Protein AF-A0A9W7BYV5-F1 (afdb_monomer_lite)

Structure (mmCIF, N/CA/C/O backbone):
data_AF-A0A9W7BYV5-F1
#
_entry.id   AF-A0A9W7BYV5-F1
#
loop_
_atom_site.group_PDB
_atom_site.id
_atom_site.type_symbol
_atom_site.label_atom_id
_atom_site.label_alt_id
_atom_site.label_comp_id
_atom_site.label_asym_id
_atom_site.label_entity_id
_atom_site.label_seq_id
_atom_site.pdbx_PDB_ins_code
_atom_site.Cartn_x
_atom_site.Cartn_y
_atom_site.Cartn_z
_atom_site.occupancy
_atom_site.B_iso_or_equiv
_atom_site.auth_seq_id
_atom_site.auth_comp_id
_atom_site.auth_asym_id
_atom_site.auth_atom_id
_atom_site.pdbx_PDB_model_num
ATOM 1 N N . MET A 1 1 ? 13.676 -13.689 -38.730 1.00 32.12 1 MET A N 1
ATOM 2 C CA . MET A 1 1 ? 13.419 -12.334 -38.195 1.00 32.12 1 MET A CA 1
ATOM 3 C C . MET A 1 1 ? 11.936 -12.239 -37.878 1.00 32.12 1 MET A C 1
ATOM 5 O O . MET A 1 1 ? 11.133 -12.141 -38.792 1.00 32.12 1 MET A O 1
ATOM 9 N N . SER A 1 2 ? 11.558 -12.411 -36.612 1.00 33.94 2 SER A N 1
ATOM 10 C CA . SER A 1 2 ? 10.158 -12.407 -36.170 1.00 33.94 2 SER A CA 1
ATOM 11 C C . SER A 1 2 ? 9.744 -10.998 -35.746 1.00 33.94 2 SER A C 1
ATOM 13 O O . SER A 1 2 ? 10.238 -10.479 -34.747 1.00 33.94 2 SER A O 1
ATOM 15 N N . TRP A 1 3 ? 8.854 -10.393 -36.529 1.00 32.53 3 TRP A N 1
ATOM 16 C CA . TRP A 1 3 ? 8.226 -9.098 -36.281 1.00 32.53 3 TRP A CA 1
ATOM 17 C C . TRP A 1 3 ? 7.004 -9.286 -35.371 1.00 32.53 3 TRP A C 1
ATOM 19 O O . TRP A 1 3 ? 6.124 -10.085 -35.692 1.00 32.53 3 TRP A O 1
ATOM 29 N N . THR A 1 4 ? 6.939 -8.572 -34.242 1.00 41.50 4 THR A N 1
ATOM 30 C CA . THR A 1 4 ? 5.729 -8.477 -33.408 1.00 41.50 4 THR A CA 1
ATOM 31 C C . THR A 1 4 ? 5.263 -7.015 -33.301 1.00 41.50 4 THR A C 1
ATOM 33 O O . THR A 1 4 ? 6.023 -6.150 -32.857 1.00 41.50 4 THR A O 1
ATOM 36 N N . PRO A 1 5 ? 4.011 -6.705 -33.692 1.00 43.78 5 PRO A N 1
ATOM 37 C CA . PRO A 1 5 ? 3.462 -5.352 -33.661 1.00 43.78 5 PRO A CA 1
ATOM 38 C C . PRO A 1 5 ? 2.940 -4.994 -32.262 1.00 43.78 5 PRO A C 1
ATOM 40 O O . PRO A 1 5 ? 1.778 -5.218 -31.946 1.00 43.78 5 PRO A O 1
ATOM 43 N N . ASN A 1 6 ? 3.851 -4.519 -31.409 1.00 47.19 6 ASN A N 1
ATOM 44 C CA . ASN A 1 6 ? 3.685 -3.644 -30.221 1.00 47.19 6 ASN A CA 1
ATOM 45 C C . ASN A 1 6 ? 4.936 -3.791 -29.329 1.00 47.19 6 ASN A C 1
ATOM 47 O O . ASN A 1 6 ? 4.875 -4.056 -28.126 1.00 47.19 6 ASN A O 1
ATOM 51 N N . GLY A 1 7 ? 6.101 -3.719 -29.977 1.00 48.12 7 GLY A N 1
ATOM 52 C CA . GLY A 1 7 ? 7.391 -4.139 -29.446 1.00 48.12 7 GLY A CA 1
ATOM 53 C C . GLY A 1 7 ? 8.050 -3.109 -28.540 1.00 48.12 7 GLY A C 1
ATOM 54 O O . GLY A 1 7 ? 8.977 -2.428 -28.957 1.00 48.12 7 GLY A O 1
ATOM 55 N N . TYR A 1 8 ? 7.645 -3.061 -27.275 1.00 60.50 8 TYR A N 1
ATOM 56 C CA . TYR A 1 8 ? 8.480 -2.478 -26.223 1.00 60.50 8 TYR A CA 1
ATOM 57 C C . TYR A 1 8 ? 9.296 -3.592 -25.554 1.00 60.50 8 TYR A C 1
ATOM 59 O O . TYR A 1 8 ? 9.081 -3.949 -24.391 1.00 60.50 8 TYR A O 1
ATOM 67 N N . VAL A 1 9 ? 10.199 -4.186 -26.343 1.00 72.06 9 VAL A N 1
ATOM 68 C CA . VAL A 1 9 ? 11.182 -5.184 -25.896 1.00 72.06 9 VAL A CA 1
ATOM 69 C C . VAL A 1 9 ? 12.008 -4.570 -24.766 1.00 72.06 9 VAL A C 1
ATOM 71 O O . VAL A 1 9 ? 12.349 -3.393 -24.824 1.00 72.06 9 VAL A O 1
ATOM 74 N N . TRP A 1 10 ? 12.243 -5.327 -23.699 1.00 74.25 10 TRP A N 1
ATOM 75 C CA . TRP A 1 10 ? 13.118 -4.900 -22.609 1.00 74.25 10 TRP A CA 1
ATOM 76 C C . TRP A 1 10 ? 14.568 -5.000 -23.057 1.00 74.25 10 TRP A C 1
ATOM 78 O O . TRP A 1 10 ? 14.975 -6.058 -23.537 1.00 74.25 10 TRP A O 1
ATOM 88 N N . THR A 1 11 ? 15.323 -3.913 -22.928 1.00 83.69 11 THR A N 1
ATOM 89 C CA . THR A 1 11 ? 16.767 -3.945 -23.185 1.00 83.69 11 THR A CA 1
ATOM 90 C C . THR A 1 11 ? 17.508 -4.511 -21.977 1.00 83.69 11 THR A C 1
ATOM 92 O O . THR A 1 11 ? 17.020 -4.435 -20.849 1.00 83.69 11 THR A O 1
ATOM 95 N N . GLU A 1 12 ? 18.705 -5.058 -22.192 1.00 83.19 12 GLU A N 1
ATOM 96 C CA . GLU A 1 12 ? 19.542 -5.576 -21.099 1.00 83.19 12 GLU A CA 1
ATOM 97 C C . GLU A 1 12 ? 19.862 -4.487 -20.060 1.00 83.19 12 GLU A C 1
ATOM 99 O O . GLU A 1 12 ? 19.866 -4.756 -18.862 1.00 83.19 12 GLU A O 1
ATOM 104 N N . GLU A 1 13 ? 20.026 -3.237 -20.502 1.00 83.00 13 GLU A N 1
ATOM 105 C CA . GLU A 1 13 ? 20.236 -2.077 -19.627 1.00 83.00 13 GLU A CA 1
ATOM 106 C C . GLU A 1 13 ? 19.022 -1.789 -18.727 1.00 83.00 13 GLU A C 1
ATOM 108 O O . GLU A 1 13 ? 19.179 -1.486 -17.543 1.00 83.00 13 GLU A O 1
ATOM 113 N N . GLU A 1 14 ? 17.799 -1.907 -19.258 1.00 82.12 14 GLU A N 1
ATOM 114 C CA . GLU A 1 14 ? 16.572 -1.752 -18.467 1.00 82.12 14 GLU A CA 1
ATOM 115 C C . GLU A 1 14 ? 16.405 -2.896 -17.456 1.00 82.12 14 GLU A C 1
ATOM 117 O O . GLU A 1 14 ? 15.916 -2.682 -16.343 1.00 82.12 14 GLU A O 1
ATOM 122 N N . GLU A 1 15 ? 16.806 -4.113 -17.825 1.00 85.56 15 GLU A N 1
ATOM 123 C CA . GLU A 1 15 ? 16.738 -5.275 -16.940 1.00 85.56 15 GLU A CA 1
ATOM 124 C C . GLU A 1 15 ? 17.757 -5.205 -15.804 1.00 85.56 15 GLU A C 1
ATOM 126 O O . GLU A 1 15 ? 17.389 -5.455 -14.652 1.00 85.56 15 GLU A O 1
ATOM 131 N N . ASP A 1 16 ? 18.999 -4.812 -16.094 1.00 86.69 16 ASP A N 1
ATOM 132 C CA . ASP A 1 16 ? 20.026 -4.603 -15.070 1.00 86.69 16 ASP A CA 1
ATOM 133 C C . ASP A 1 16 ? 19.602 -3.500 -14.091 1.00 86.69 16 ASP A C 1
ATOM 135 O O . ASP A 1 16 ? 19.590 -3.707 -12.873 1.00 86.69 16 ASP A O 1
ATOM 139 N N . ALA A 1 17 ? 19.120 -2.367 -14.615 1.00 87.50 17 ALA A N 1
ATOM 140 C CA . ALA A 1 17 ? 18.608 -1.262 -13.809 1.00 87.50 17 ALA A CA 1
ATOM 141 C C . ALA A 1 17 ? 17.436 -1.692 -12.907 1.00 87.50 17 ALA A C 1
ATOM 143 O O . ALA A 1 17 ? 17.365 -1.302 -11.731 1.00 87.50 17 ALA A O 1
ATOM 144 N N . LEU A 1 18 ? 16.526 -2.525 -13.427 1.00 86.38 18 LEU A N 1
ATOM 145 C CA . LEU A 1 18 ? 15.416 -3.082 -12.658 1.00 86.38 18 LEU A CA 1
ATOM 146 C C . LEU A 1 18 ? 15.921 -4.008 -11.547 1.00 86.38 18 LEU A C 1
ATOM 148 O O . LEU A 1 18 ? 15.523 -3.835 -10.397 1.00 86.38 18 LEU A O 1
ATOM 152 N N . LEU A 1 19 ? 16.795 -4.968 -11.853 1.00 86.38 19 LEU A N 1
ATOM 153 C CA . LEU A 1 19 ? 17.306 -5.930 -10.870 1.00 86.38 19 LEU A CA 1
ATOM 154 C C . LEU A 1 19 ? 18.122 -5.242 -9.770 1.00 86.38 19 LEU A C 1
ATOM 156 O O . LEU A 1 19 ? 17.925 -5.526 -8.584 1.00 86.38 19 LEU A O 1
ATOM 160 N N . LYS A 1 20 ? 18.977 -4.285 -10.141 1.00 87.31 20 LYS A N 1
ATOM 161 C CA . LYS A 1 20 ? 19.769 -3.479 -9.207 1.00 87.31 20 LYS A CA 1
ATOM 162 C C . LYS A 1 20 ? 18.883 -2.611 -8.318 1.00 87.31 20 LYS A C 1
ATOM 164 O O . LYS A 1 20 ? 19.065 -2.578 -7.099 1.00 87.31 20 LYS A O 1
ATOM 169 N N . GLY A 1 21 ? 17.885 -1.953 -8.907 1.00 85.31 21 GLY A N 1
ATOM 170 C CA . GLY A 1 21 ? 16.915 -1.151 -8.167 1.00 85.31 21 GLY A CA 1
ATOM 171 C C . GLY A 1 21 ? 16.090 -1.994 -7.195 1.00 85.31 21 GLY A C 1
ATOM 172 O O . GLY A 1 21 ? 15.907 -1.602 -6.045 1.00 85.31 21 GLY A O 1
ATOM 173 N N . VAL A 1 22 ? 15.653 -3.177 -7.623 1.00 84.88 22 VAL A N 1
ATOM 174 C CA . VAL A 1 22 ? 14.925 -4.130 -6.780 1.00 84.88 22 VAL A CA 1
ATOM 175 C C . VAL A 1 22 ? 15.786 -4.626 -5.612 1.00 84.88 22 VAL A C 1
ATOM 177 O O . VAL A 1 22 ? 15.284 -4.753 -4.497 1.00 84.88 22 VAL A O 1
ATOM 180 N N . GLY A 1 23 ? 17.086 -4.845 -5.822 1.00 83.12 23 GLY A N 1
ATOM 181 C CA . GLY A 1 23 ? 18.021 -5.165 -4.738 1.00 83.12 23 GLY A CA 1
ATOM 182 C C . GLY A 1 23 ? 18.199 -4.026 -3.725 1.00 83.12 23 GLY A C 1
ATOM 183 O O . GLY A 1 23 ? 18.342 -4.284 -2.533 1.00 83.12 23 GLY A O 1
ATOM 184 N N . LYS A 1 24 ? 18.155 -2.768 -4.180 1.00 82.81 24 LYS A N 1
ATOM 185 C CA . LYS A 1 24 ? 18.377 -1.572 -3.348 1.00 82.81 24 LYS A CA 1
ATOM 186 C C . LYS A 1 24 ? 17.119 -1.091 -2.614 1.00 82.81 24 LYS A C 1
ATOM 188 O O . LYS A 1 24 ? 17.205 -0.653 -1.470 1.00 82.81 24 LYS A O 1
ATOM 193 N N . TYR A 1 25 ? 15.960 -1.149 -3.267 1.00 81.50 25 TYR A N 1
ATOM 194 C CA . TYR A 1 25 ? 14.705 -0.553 -2.788 1.00 81.50 25 TYR A CA 1
ATOM 195 C C . TYR A 1 25 ? 13.562 -1.562 -2.602 1.00 81.50 25 TYR A C 1
ATOM 197 O O . TYR A 1 25 ? 12.475 -1.185 -2.161 1.00 81.50 25 TYR A O 1
ATOM 205 N N . GLY A 1 26 ? 13.773 -2.843 -2.910 1.00 81.38 26 GLY A N 1
ATOM 206 C CA . GLY A 1 26 ? 12.7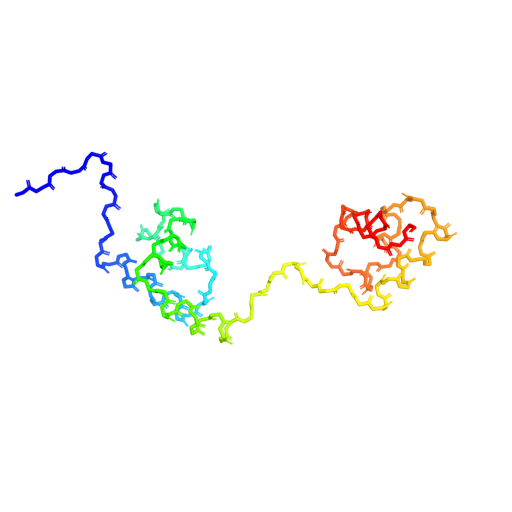41 -3.872 -2.802 1.00 81.38 26 GLY A CA 1
ATOM 207 C C . GLY A 1 26 ? 11.682 -3.765 -3.900 1.00 81.38 26 GLY A C 1
ATOM 208 O O . GLY A 1 26 ? 11.992 -3.575 -5.070 1.00 81.38 26 GLY A O 1
ATOM 209 N N . LEU A 1 27 ? 10.405 -3.897 -3.532 1.00 81.81 27 LEU A N 1
ATOM 210 C CA . LEU A 1 27 ? 9.268 -3.809 -4.465 1.00 81.81 27 LEU A CA 1
ATOM 211 C C . LEU A 1 27 ? 8.738 -2.372 -4.657 1.00 81.81 27 LEU A C 1
ATOM 213 O O . LEU A 1 27 ? 7.583 -2.186 -5.046 1.00 81.81 27 LEU A O 1
ATOM 217 N N . ASP A 1 28 ? 9.560 -1.361 -4.371 1.00 82.31 28 ASP A N 1
ATOM 218 C CA . ASP A 1 28 ? 9.223 0.054 -4.554 1.00 82.31 28 ASP A CA 1
ATOM 219 C C . ASP A 1 28 ? 9.558 0.523 -5.980 1.00 82.31 28 ASP A C 1
ATOM 221 O O . ASP A 1 28 ? 10.583 1.152 -6.248 1.00 82.31 28 ASP A O 1
ATOM 225 N N . PHE A 1 29 ? 8.685 0.169 -6.925 1.00 83.31 29 PHE A N 1
ATOM 226 C CA . PHE A 1 29 ? 8.880 0.448 -8.351 1.00 83.31 29 PHE A CA 1
ATOM 227 C C . PHE A 1 29 ? 8.873 1.945 -8.699 1.00 83.31 29 PHE A C 1
ATOM 229 O O . PHE A 1 29 ? 9.483 2.325 -9.695 1.00 83.31 29 PHE A O 1
ATOM 236 N N . GLU A 1 30 ? 8.228 2.791 -7.890 1.00 83.25 30 GLU A N 1
ATOM 237 C CA . GLU A 1 30 ? 8.263 4.251 -8.063 1.00 83.25 30 GLU A CA 1
ATOM 238 C C . GLU A 1 30 ? 9.664 4.782 -7.772 1.00 83.25 30 GLU A C 1
ATOM 240 O O . GLU A 1 30 ? 10.251 5.519 -8.567 1.00 83.25 30 GLU A O 1
ATOM 245 N N . ARG A 1 31 ? 10.248 4.334 -6.658 1.00 82.25 31 ARG A N 1
ATOM 246 C CA . ARG A 1 31 ? 11.599 4.727 -6.271 1.00 82.25 31 ARG A CA 1
ATOM 247 C C . ARG A 1 31 ? 12.658 4.165 -7.212 1.00 82.25 31 ARG A C 1
ATOM 249 O O . ARG A 1 31 ? 13.589 4.879 -7.569 1.00 82.25 31 ARG A O 1
ATOM 256 N N . ILE A 1 32 ? 12.488 2.921 -7.662 1.00 84.31 32 ILE A N 1
ATOM 257 C CA . ILE A 1 32 ? 13.359 2.289 -8.666 1.00 84.31 32 ILE A CA 1
ATOM 258 C C . ILE A 1 32 ? 13.336 3.074 -9.974 1.00 84.31 32 ILE A C 1
ATOM 260 O O . ILE A 1 32 ? 14.385 3.309 -10.569 1.00 84.31 32 ILE A O 1
ATOM 264 N N . ARG A 1 33 ? 12.154 3.497 -10.423 1.00 83.44 33 ARG A N 1
ATOM 265 C CA . ARG A 1 33 ? 12.014 4.323 -11.622 1.00 83.44 33 ARG A CA 1
ATOM 266 C C . ARG A 1 33 ? 12.692 5.682 -11.451 1.00 83.44 33 ARG A C 1
ATOM 268 O O . ARG A 1 33 ? 13.398 6.113 -12.356 1.00 83.44 33 ARG A O 1
ATOM 275 N N . GLY A 1 34 ? 12.496 6.332 -10.304 1.00 81.38 34 GLY A N 1
ATOM 276 C CA . GLY A 1 34 ? 13.088 7.637 -10.005 1.00 81.38 34 GLY A CA 1
ATOM 277 C C . GLY A 1 34 ? 14.619 7.618 -9.928 1.00 81.38 34 GLY A C 1
ATOM 278 O O . GLY A 1 34 ? 15.260 8.524 -10.451 1.00 81.38 34 GLY A O 1
ATOM 279 N N . ASP A 1 35 ? 15.209 6.579 -9.327 1.00 81.12 35 ASP A N 1
ATOM 280 C CA . ASP A 1 35 ? 16.669 6.451 -9.156 1.00 81.12 35 ASP A CA 1
ATOM 281 C C . ASP A 1 35 ? 17.393 6.098 -10.466 1.00 81.12 35 ASP A C 1
ATOM 283 O O . ASP A 1 35 ? 18.540 6.483 -10.663 1.00 81.12 35 ASP A O 1
ATOM 287 N N . ASN A 1 36 ? 16.719 5.393 -11.383 1.00 75.50 36 ASN A N 1
ATOM 288 C CA . ASN A 1 36 ? 17.300 4.931 -12.650 1.00 75.50 36 ASN A CA 1
ATOM 289 C C . ASN A 1 36 ? 17.157 5.937 -13.814 1.00 75.50 36 ASN A C 1
ATOM 291 O O . ASN A 1 36 ? 17.431 5.602 -14.970 1.00 75.50 36 ASN A O 1
ATOM 295 N N . GLY A 1 37 ? 16.744 7.179 -13.534 1.00 72.69 37 GLY A N 1
ATOM 296 C CA . GLY A 1 37 ? 16.744 8.281 -14.502 1.00 72.69 37 GLY A CA 1
ATOM 297 C C . GLY A 1 37 ? 16.020 7.957 -15.818 1.00 72.69 37 GLY A C 1
ATOM 298 O O . GLY A 1 37 ? 14.944 7.364 -15.819 1.00 72.69 37 GLY A O 1
ATOM 299 N N . LYS A 1 38 ? 16.617 8.341 -16.962 1.00 69.56 38 LYS A N 1
ATOM 300 C CA . LYS A 1 38 ? 16.037 8.151 -18.312 1.00 69.56 38 LYS A CA 1
ATOM 301 C C . LYS A 1 38 ? 15.864 6.681 -18.722 1.00 69.56 38 LYS A C 1
ATOM 303 O O . LYS A 1 38 ? 15.041 6.424 -19.595 1.00 69.56 38 LYS A O 1
ATOM 308 N N . VAL A 1 39 ? 16.599 5.747 -18.106 1.00 75.25 39 VAL A N 1
ATOM 309 C CA . VAL A 1 39 ? 16.606 4.320 -18.484 1.00 75.25 39 VAL A CA 1
ATOM 310 C C . VAL A 1 39 ? 15.242 3.688 -18.218 1.00 75.25 39 VAL A C 1
ATOM 312 O O . VAL A 1 39 ? 14.670 3.055 -19.094 1.00 75.25 39 VAL A O 1
ATOM 315 N N . LEU A 1 40 ? 14.671 3.933 -17.034 1.00 74.62 40 LEU A N 1
ATOM 316 C CA . LEU A 1 40 ? 13.344 3.428 -16.663 1.00 74.62 40 LEU A CA 1
ATOM 317 C C . LEU A 1 40 ? 12.251 4.508 -16.698 1.00 74.62 40 LEU A C 1
ATOM 319 O O . LEU A 1 40 ? 11.081 4.192 -16.480 1.00 74.62 40 LEU A O 1
ATOM 323 N N . ALA A 1 41 ? 12.582 5.772 -16.999 1.00 72.50 41 ALA A N 1
ATOM 324 C CA . ALA A 1 41 ? 11.627 6.888 -17.012 1.00 72.50 41 ALA A CA 1
ATOM 325 C C . ALA A 1 41 ? 10.403 6.637 -17.907 1.00 72.50 41 ALA A C 1
ATOM 327 O O . ALA A 1 41 ? 9.288 7.006 -17.528 1.00 72.50 41 ALA A O 1
ATOM 328 N N . TYR A 1 42 ? 10.599 5.990 -19.058 1.00 74.75 42 TYR A N 1
ATOM 329 C CA . TYR A 1 42 ? 9.536 5.698 -20.026 1.00 74.75 42 TYR A CA 1
ATOM 330 C C . TYR A 1 42 ? 8.692 4.472 -19.654 1.00 74.75 42 TYR A C 1
ATOM 332 O O . TYR A 1 42 ? 7.613 4.268 -20.210 1.00 74.75 42 TYR A O 1
ATOM 340 N N . ARG A 1 43 ? 9.144 3.655 -18.695 1.00 76.81 43 ARG A N 1
ATOM 341 C CA . ARG A 1 43 ? 8.412 2.476 -18.234 1.00 76.81 43 ARG A CA 1
ATOM 342 C C . ARG A 1 43 ? 7.475 2.862 -17.097 1.00 76.81 43 ARG A C 1
ATOM 344 O O . ARG A 1 43 ? 7.878 3.413 -16.075 1.00 76.81 43 ARG A O 1
ATOM 351 N N . ASN A 1 44 ? 6.197 2.530 -17.257 1.00 81.19 44 ASN A N 1
ATOM 352 C CA . ASN A 1 44 ? 5.232 2.625 -16.167 1.00 81.19 44 ASN A CA 1
ATOM 353 C C . ASN A 1 44 ? 5.668 1.672 -15.027 1.00 81.19 44 ASN A C 1
ATOM 355 O O . ASN A 1 44 ? 6.026 0.528 -15.318 1.00 81.19 44 ASN A O 1
ATOM 359 N N . PRO A 1 45 ? 5.601 2.071 -13.746 1.00 81.62 45 PRO A N 1
ATOM 360 C CA . PRO A 1 45 ? 5.840 1.185 -12.599 1.00 81.62 45 PRO A CA 1
ATOM 361 C C . PRO A 1 45 ? 5.073 -0.147 -12.672 1.00 81.62 45 PRO A C 1
ATOM 363 O O . PRO A 1 45 ? 5.584 -1.199 -12.286 1.00 81.62 45 PRO A O 1
ATOM 366 N N . SER A 1 46 ? 3.873 -0.135 -13.260 1.00 80.88 46 SER A N 1
ATOM 367 C CA . SER A 1 46 ? 3.091 -1.346 -13.538 1.00 80.88 46 SER A CA 1
ATOM 368 C C . SER A 1 46 ? 3.773 -2.280 -14.542 1.00 80.88 46 SER A C 1
ATOM 370 O O . SER A 1 46 ? 3.714 -3.497 -14.375 1.00 80.88 46 SER A O 1
ATOM 372 N N . ALA A 1 47 ? 4.452 -1.730 -15.552 1.00 84.31 47 ALA A N 1
ATOM 373 C CA . ALA A 1 47 ? 5.238 -2.497 -16.514 1.00 84.31 47 ALA A CA 1
ATOM 374 C C . ALA A 1 47 ? 6.487 -3.100 -15.856 1.00 84.31 47 ALA A C 1
ATOM 376 O O . ALA A 1 47 ? 6.762 -4.278 -16.074 1.00 84.31 47 ALA A O 1
ATOM 377 N N . LEU A 1 48 ? 7.183 -2.346 -14.988 1.00 85.31 48 LEU A N 1
ATOM 378 C CA . LEU A 1 48 ? 8.317 -2.860 -14.202 1.00 85.31 48 LEU A CA 1
ATOM 379 C C . LEU A 1 48 ? 7.898 -4.073 -13.360 1.00 85.31 48 LEU A C 1
ATOM 381 O O . LEU A 1 48 ? 8.528 -5.132 -13.391 1.00 85.31 48 LEU A O 1
ATOM 385 N N . LYS A 1 49 ? 6.770 -3.933 -12.655 1.00 85.06 49 LYS A N 1
ATOM 386 C CA . LYS A 1 49 ? 6.174 -5.000 -11.852 1.00 85.06 49 LYS A CA 1
ATOM 387 C C . LYS A 1 49 ? 5.793 -6.205 -12.710 1.00 85.06 49 LYS A C 1
ATOM 389 O O . LYS A 1 49 ? 6.140 -7.330 -12.363 1.00 85.06 49 LYS A O 1
ATOM 394 N N . GLN A 1 50 ? 5.080 -5.987 -13.816 1.00 85.00 50 GLN A N 1
ATOM 395 C CA . GLN A 1 50 ? 4.637 -7.066 -14.697 1.00 85.00 50 GLN A CA 1
ATOM 396 C C . GLN A 1 50 ? 5.825 -7.842 -15.274 1.00 85.00 50 GLN A C 1
ATOM 398 O O . GLN A 1 50 ? 5.784 -9.072 -15.308 1.00 85.00 50 GLN A O 1
ATOM 403 N N . HIS A 1 51 ? 6.884 -7.142 -15.679 1.00 86.31 51 HIS A N 1
ATOM 404 C CA . HIS A 1 51 ? 8.092 -7.755 -16.221 1.00 86.31 51 HIS A CA 1
ATOM 405 C C . HIS A 1 51 ? 8.822 -8.606 -15.184 1.00 86.31 51 HIS A C 1
ATOM 407 O O . HIS A 1 51 ? 9.051 -9.792 -15.422 1.00 86.31 51 HIS A O 1
ATOM 413 N N . LEU A 1 52 ? 9.069 -8.054 -13.988 1.00 85.75 52 LEU A N 1
ATOM 414 C CA . LEU A 1 52 ? 9.674 -8.799 -12.879 1.00 85.75 52 LEU A CA 1
ATOM 415 C C . LEU A 1 52 ? 8.857 -10.055 -12.538 1.00 85.75 52 LEU A C 1
ATOM 417 O O . LEU A 1 52 ? 9.418 -11.122 -12.310 1.00 85.75 52 LEU A O 1
ATOM 421 N N . TYR A 1 53 ? 7.526 -9.941 -12.526 1.00 84.25 53 TYR A N 1
ATOM 422 C CA . TYR A 1 53 ? 6.632 -11.033 -12.135 1.00 84.25 53 TYR A CA 1
ATOM 423 C C . TYR A 1 53 ? 6.607 -12.153 -13.175 1.00 84.25 53 TYR A C 1
ATOM 425 O O . TYR A 1 53 ? 6.498 -13.321 -12.806 1.00 84.25 53 TYR A O 1
ATOM 433 N N . ARG A 1 54 ? 6.702 -11.803 -14.463 1.00 84.44 54 ARG A N 1
ATOM 434 C CA . ARG A 1 54 ? 6.719 -12.769 -15.566 1.00 84.44 54 ARG A CA 1
ATOM 435 C C . ARG A 1 54 ? 8.073 -13.454 -15.709 1.00 84.44 54 ARG A C 1
ATOM 437 O 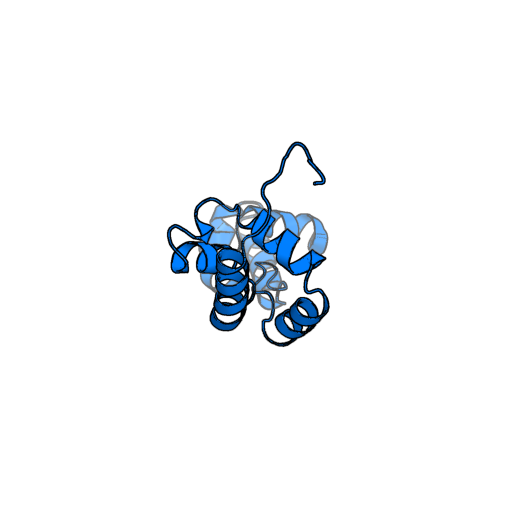O . ARG A 1 54 ? 8.105 -14.664 -15.900 1.00 84.44 54 ARG A O 1
ATOM 444 N N . LYS A 1 55 ? 9.171 -12.698 -15.619 1.00 85.94 55 LYS A N 1
ATOM 445 C CA . LYS A 1 55 ? 10.520 -13.205 -15.910 1.00 85.94 55 LYS A CA 1
ATOM 446 C C . LYS A 1 55 ? 11.230 -13.783 -14.681 1.00 85.94 55 LYS A C 1
ATOM 448 O O . LYS A 1 55 ? 11.965 -14.755 -14.811 1.00 85.94 55 LYS A O 1
ATOM 453 N N . TYR A 1 56 ? 10.972 -13.249 -13.482 1.00 85.94 56 TYR A N 1
ATOM 454 C CA . TYR A 1 56 ? 11.687 -13.618 -12.251 1.00 85.94 56 TYR A CA 1
ATOM 455 C C . TYR A 1 56 ? 10.747 -13.971 -11.080 1.00 85.94 56 TYR A C 1
ATOM 457 O O . TYR A 1 56 ? 10.798 -13.344 -10.014 1.00 85.94 56 TYR A O 1
ATOM 465 N N . PRO A 1 57 ? 9.905 -15.015 -11.212 1.00 82.31 57 PRO A N 1
ATOM 466 C CA . PRO A 1 57 ? 8.972 -15.408 -10.153 1.00 82.31 57 PRO A CA 1
ATOM 467 C C . PRO A 1 57 ? 9.678 -15.886 -8.872 1.00 82.31 57 PRO A C 1
ATOM 469 O O . PRO A 1 57 ? 9.171 -15.658 -7.774 1.00 82.31 57 PRO A O 1
ATOM 472 N N . ALA A 1 58 ? 10.855 -16.514 -8.982 1.00 83.12 58 ALA A N 1
ATOM 473 C CA . ALA A 1 58 ? 11.650 -16.941 -7.826 1.00 83.12 58 ALA A CA 1
ATOM 474 C C . ALA A 1 58 ? 12.192 -15.739 -7.036 1.00 83.12 58 ALA A C 1
ATOM 476 O O . ALA A 1 58 ? 12.001 -15.658 -5.823 1.00 83.12 58 ALA A O 1
ATOM 477 N N . LYS A 1 59 ? 12.751 -14.745 -7.740 1.00 80.31 59 LYS A N 1
ATOM 478 C CA . LYS A 1 59 ? 13.242 -13.504 -7.131 1.00 80.31 59 LYS A CA 1
ATOM 479 C C . LYS A 1 59 ? 12.127 -12.755 -6.407 1.00 80.31 59 LYS A C 1
ATOM 481 O O . LYS A 1 59 ? 12.331 -12.251 -5.310 1.00 80.31 59 LYS A O 1
ATOM 486 N N . LEU A 1 60 ? 10.920 -12.737 -6.974 1.00 78.38 60 LEU A N 1
ATOM 487 C CA . LEU A 1 60 ? 9.753 -12.154 -6.315 1.00 78.38 60 LEU A CA 1
ATOM 488 C C . LEU A 1 60 ? 9.424 -12.841 -4.981 1.00 78.38 60 LEU A C 1
ATOM 490 O O . LEU A 1 60 ? 9.067 -12.152 -4.026 1.00 78.38 60 LEU A O 1
ATOM 494 N N . LYS A 1 61 ? 9.524 -14.175 -4.903 1.00 78.94 61 LYS A N 1
ATOM 495 C CA . LYS A 1 61 ? 9.305 -14.911 -3.648 1.00 78.94 61 LYS A CA 1
ATOM 496 C C . LYS A 1 61 ? 10.348 -14.529 -2.596 1.00 78.94 61 LYS A C 1
ATOM 498 O O . LYS A 1 61 ? 9.960 -14.223 -1.473 1.00 78.94 61 LYS A O 1
ATOM 503 N N . GLU A 1 62 ? 11.626 -14.466 -2.975 1.00 82.00 62 GLU A N 1
ATOM 504 C CA . GLU A 1 62 ? 12.709 -14.002 -2.091 1.00 82.00 62 GLU A CA 1
ATOM 505 C C . GLU A 1 62 ? 12.446 -12.580 -1.584 1.00 82.00 62 GLU A C 1
ATOM 507 O O . GLU A 1 62 ? 12.456 -12.319 -0.385 1.00 82.00 62 GLU A O 1
ATOM 512 N N . LEU A 1 63 ? 12.133 -11.654 -2.490 1.00 75.88 63 LEU A N 1
ATOM 513 C CA . LEU A 1 63 ? 11.910 -10.252 -2.142 1.00 75.88 63 LEU A CA 1
ATOM 514 C C . LEU A 1 63 ? 10.686 -10.066 -1.256 1.00 75.88 63 LEU A C 1
ATOM 516 O O . LEU A 1 63 ? 10.720 -9.233 -0.361 1.00 75.88 63 LEU A O 1
ATOM 520 N N . ARG A 1 64 ? 9.614 -10.834 -1.464 1.00 71.62 64 ARG A N 1
ATOM 521 C CA . ARG A 1 64 ? 8.439 -10.807 -0.579 1.00 71.62 64 ARG A CA 1
ATOM 522 C C . ARG A 1 64 ? 8.732 -11.367 0.811 1.00 71.62 64 ARG A C 1
ATOM 524 O O . ARG A 1 64 ? 8.070 -10.952 1.754 1.00 71.62 64 ARG A O 1
ATOM 531 N N . ALA A 1 65 ? 9.690 -12.285 0.937 1.00 72.81 65 ALA A N 1
ATOM 532 C CA . ALA A 1 65 ? 10.129 -12.793 2.233 1.00 72.81 65 ALA A CA 1
ATOM 533 C C . ALA A 1 65 ? 10.994 -11.766 2.984 1.00 72.81 65 ALA A C 1
ATOM 535 O O . ALA A 1 65 ? 10.863 -11.627 4.195 1.00 72.81 65 ALA A O 1
ATOM 536 N N . VAL A 1 66 ? 11.844 -11.022 2.265 1.00 69.50 66 VAL A N 1
ATOM 537 C CA . VAL A 1 66 ? 12.784 -10.046 2.852 1.00 69.50 66 VAL A CA 1
ATOM 538 C C . VAL A 1 66 ? 12.149 -8.667 3.059 1.00 69.50 66 VAL A C 1
ATOM 540 O O . VAL A 1 66 ? 12.432 -7.989 4.044 1.00 69.50 66 VAL A O 1
ATOM 543 N N . THR A 1 67 ? 11.282 -8.234 2.143 1.00 60.59 67 THR A N 1
ATOM 544 C CA . THR A 1 67 ? 10.589 -6.944 2.213 1.00 60.59 67 THR A CA 1
ATOM 545 C C . THR A 1 67 ? 9.123 -7.165 2.572 1.00 60.59 67 THR A C 1
ATOM 547 O O . THR A 1 67 ? 8.313 -7.474 1.690 1.00 60.59 67 THR A O 1
ATOM 550 N N . PRO A 1 68 ? 8.732 -7.011 3.853 1.00 55.41 68 PRO A N 1
ATOM 551 C CA . PRO A 1 68 ? 7.323 -6.991 4.194 1.00 55.41 68 PRO A CA 1
ATOM 552 C C . PRO A 1 68 ? 6.693 -5.813 3.455 1.00 55.41 68 PRO A C 1
ATOM 554 O O . PRO A 1 68 ? 7.119 -4.663 3.587 1.00 55.41 68 PRO A O 1
ATOM 557 N N . TRP A 1 69 ? 5.702 -6.116 2.618 1.00 50.47 69 TRP A N 1
ATOM 558 C CA . TRP A 1 69 ? 4.932 -5.110 1.906 1.00 50.47 69 TRP A CA 1
ATOM 559 C C . TRP A 1 69 ? 4.400 -4.101 2.930 1.00 50.47 69 TRP A C 1
ATOM 561 O O . TRP A 1 69 ? 3.561 -4.449 3.760 1.00 50.47 69 TRP A O 1
ATOM 571 N N . LYS A 1 70 ? 4.873 -2.847 2.876 1.00 53.19 70 LYS A N 1
ATOM 572 C CA . LYS A 1 70 ? 4.299 -1.719 3.630 1.00 53.19 70 LYS A CA 1
ATOM 573 C C . LYS A 1 70 ? 2.975 -1.306 2.995 1.00 53.19 70 LYS A C 1
ATOM 575 O O . LYS A 1 70 ? 2.778 -0.161 2.597 1.00 53.19 70 LYS A O 1
ATOM 580 N N . GLY A 1 71 ? 2.076 -2.264 2.826 1.00 47.34 71 GLY A N 1
ATOM 581 C CA . GLY A 1 71 ? 0.707 -1.952 2.501 1.00 47.34 71 GLY A CA 1
ATOM 582 C C . GLY A 1 71 ? 0.149 -1.017 3.550 1.00 47.34 71 GLY A C 1
ATOM 583 O O . GLY A 1 71 ? 0.336 -1.235 4.744 1.00 47.34 71 GLY A O 1
ATOM 584 N N . ASN A 1 72 ? -0.644 -0.046 3.112 1.00 50.91 72 ASN A N 1
ATOM 585 C CA . ASN A 1 72 ? -1.499 0.742 4.002 1.00 50.91 72 ASN A CA 1
ATOM 586 C C . ASN A 1 72 ? -2.537 -0.121 4.759 1.00 50.91 72 ASN A C 1
ATOM 588 O O . ASN A 1 72 ? -3.315 0.393 5.560 1.00 50.91 72 ASN A O 1
ATOM 592 N N . HIS A 1 73 ? -2.530 -1.442 4.556 1.00 52.56 73 HIS A N 1
ATOM 593 C CA . HIS A 1 73 ? -3.221 -2.431 5.372 1.00 52.56 73 HIS A CA 1
ATOM 594 C C . HIS A 1 73 ? -2.469 -2.702 6.677 1.00 52.56 73 HIS A C 1
ATOM 596 O O . HIS A 1 73 ? -2.247 -3.853 7.045 1.00 52.56 73 HIS A O 1
ATOM 602 N N . VAL A 1 74 ? -2.107 -1.650 7.416 1.00 65.88 74 VAL A N 1
ATOM 603 C CA . VAL A 1 74 ? -1.889 -1.827 8.854 1.00 65.88 74 VAL A CA 1
ATOM 604 C C . VAL A 1 74 ? -3.174 -2.471 9.377 1.00 65.88 74 VAL A C 1
ATOM 606 O O . VAL A 1 74 ? -4.268 -1.977 9.082 1.00 65.88 74 VAL A O 1
ATOM 609 N N . ALA A 1 75 ? -3.080 -3.610 10.055 1.00 70.94 75 ALA A N 1
ATOM 610 C CA . ALA A 1 75 ? -4.246 -4.228 10.673 1.00 70.94 75 ALA A CA 1
ATOM 611 C C . ALA A 1 75 ? -4.839 -3.252 11.703 1.00 70.94 75 ALA A C 1
ATOM 613 O O . ALA A 1 75 ? -4.111 -2.460 12.298 1.00 70.94 75 ALA A O 1
ATOM 614 N N . TRP A 1 76 ? -6.159 -3.246 11.872 1.00 75.81 76 TRP A N 1
ATOM 615 C CA . TRP A 1 76 ? -6.773 -2.474 12.953 1.00 75.81 76 TRP A CA 1
ATOM 616 C C . TRP A 1 76 ? -6.360 -3.088 14.287 1.00 75.81 76 TRP A C 1
ATOM 618 O O . TRP A 1 76 ? -6.545 -4.289 14.488 1.00 75.81 76 TRP A O 1
ATOM 628 N N . THR A 1 77 ? -5.772 -2.286 15.171 1.00 83.75 77 THR A N 1
ATOM 629 C CA . THR A 1 77 ? -5.459 -2.729 16.533 1.00 83.75 77 THR A CA 1
ATOM 630 C C . THR A 1 77 ? -6.688 -2.577 17.428 1.00 83.75 77 THR A C 1
ATOM 632 O O . THR A 1 77 ? -7.581 -1.773 17.150 1.00 83.75 77 THR A O 1
ATOM 635 N N . ALA A 1 78 ? -6.731 -3.323 18.534 1.00 84.25 78 ALA A N 1
ATOM 636 C CA . ALA A 1 78 ? -7.812 -3.203 19.513 1.00 84.25 78 ALA A CA 1
ATOM 637 C C . ALA A 1 78 ? -7.926 -1.774 20.082 1.00 84.25 78 ALA A C 1
ATOM 639 O O . ALA A 1 78 ? -9.027 -1.289 20.327 1.00 84.25 78 ALA A O 1
ATOM 640 N N . GLU A 1 79 ? -6.797 -1.075 20.227 1.00 84.12 79 GLU A N 1
ATOM 641 C CA . GLU A 1 79 ? -6.754 0.327 20.657 1.00 84.12 79 GLU A CA 1
ATOM 642 C C . GLU A 1 79 ? -7.423 1.260 19.641 1.00 84.12 79 GLU A C 1
ATOM 644 O O . GLU A 1 79 ? -8.174 2.153 20.030 1.00 84.12 79 GLU A O 1
ATOM 649 N N . GLN A 1 80 ? -7.208 1.023 18.341 1.00 84.25 80 GLN A N 1
ATOM 650 C CA . GLN A 1 80 ? -7.840 1.793 17.267 1.00 84.25 80 GLN A CA 1
ATOM 651 C C . GLN A 1 80 ? -9.352 1.560 17.209 1.00 84.25 80 GLN A C 1
ATOM 653 O O . GLN A 1 80 ? -10.110 2.511 17.035 1.00 84.25 80 GLN A O 1
ATOM 658 N N . ASP A 1 81 ? -9.803 0.318 17.395 1.00 86.94 81 ASP A N 1
ATOM 659 C CA . ASP A 1 81 ? -11.236 0.015 17.466 1.00 86.94 81 ASP A CA 1
ATOM 660 C C . ASP A 1 81 ? -11.882 0.633 18.719 1.00 86.94 81 ASP A C 1
ATOM 662 O O . ASP A 1 81 ? -13.005 1.135 18.650 1.00 86.94 81 ASP A O 1
ATOM 666 N N . ALA A 1 82 ? -11.183 0.643 19.860 1.00 87.88 82 ALA A N 1
ATOM 667 C CA . ALA A 1 82 ? -11.660 1.288 21.082 1.00 87.88 82 ALA A CA 1
ATOM 668 C C . ALA A 1 82 ? -11.765 2.813 20.922 1.00 87.88 82 ALA A C 1
ATOM 670 O O . ALA A 1 82 ? -12.789 3.389 21.287 1.00 87.88 82 ALA A O 1
ATOM 671 N N . ALA A 1 83 ? -10.751 3.450 20.331 1.00 87.50 83 ALA A N 1
ATOM 672 C CA . ALA A 1 83 ? -10.762 4.874 20.000 1.00 87.50 83 ALA A CA 1
ATOM 673 C C . ALA A 1 83 ? -11.922 5.226 19.060 1.00 87.50 83 ALA A C 1
ATOM 675 O O . ALA A 1 83 ? -12.688 6.147 19.331 1.00 87.50 83 ALA A O 1
ATOM 676 N N . LEU A 1 84 ? -12.131 4.424 18.011 1.00 87.94 84 LEU A N 1
ATOM 677 C CA . LEU A 1 84 ? -13.236 4.619 17.077 1.00 87.94 84 LEU A CA 1
ATOM 678 C C . LEU A 1 84 ? -14.603 4.499 17.771 1.00 87.94 84 LEU A C 1
ATOM 680 O O . LEU A 1 84 ? -15.47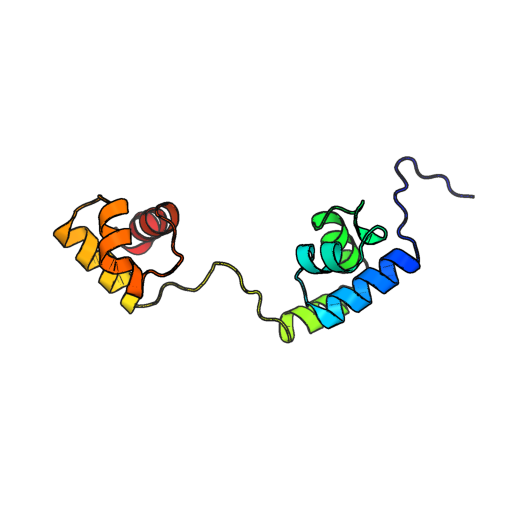7 5.330 17.543 1.00 87.94 84 LEU A O 1
ATOM 684 N N . LYS A 1 85 ? -14.793 3.519 18.666 1.00 88.69 85 LYS A N 1
ATOM 685 C CA . LYS A 1 85 ? -16.041 3.384 19.441 1.00 88.69 85 LYS A CA 1
ATOM 686 C C . LYS A 1 85 ? -16.277 4.556 20.396 1.00 88.69 85 LYS A C 1
ATOM 688 O O . LYS A 1 85 ? -17.421 4.988 20.530 1.00 88.69 85 LYS A O 1
ATOM 693 N N . ARG A 1 86 ? -15.230 5.065 21.057 1.00 88.12 86 ARG A N 1
ATOM 694 C CA . ARG A 1 86 ? -15.334 6.248 21.928 1.00 88.12 86 ARG A CA 1
ATOM 695 C C . ARG A 1 86 ? -15.723 7.484 21.127 1.00 88.12 86 ARG A C 1
ATOM 697 O O . ARG A 1 86 ? -16.718 8.114 21.464 1.00 88.12 86 ARG A O 1
ATOM 704 N N . GLY A 1 87 ? -15.020 7.746 20.027 1.00 86.69 87 GLY A N 1
ATOM 705 C CA . GLY A 1 87 ? -15.320 8.871 19.146 1.00 86.69 87 GLY A CA 1
ATOM 706 C C . GLY A 1 87 ? -16.742 8.813 18.585 1.00 86.69 87 GLY A C 1
ATOM 707 O O . GLY A 1 87 ? -17.428 9.825 18.568 1.00 86.69 87 GLY A O 1
ATOM 708 N N . ILE A 1 88 ? -17.237 7.627 18.213 1.00 88.25 88 ILE A N 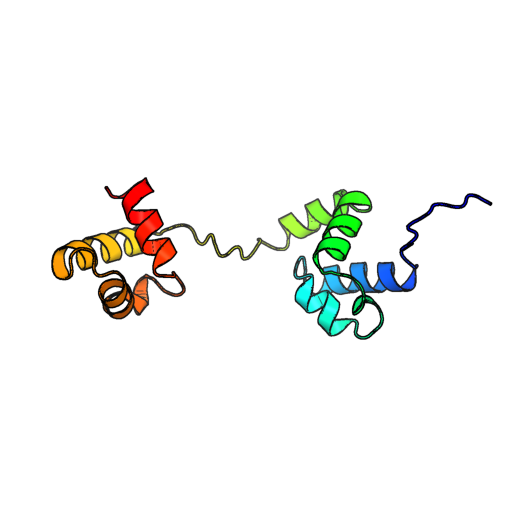1
ATOM 709 C CA . ILE A 1 88 ? -18.628 7.469 17.756 1.00 88.25 88 ILE A CA 1
ATOM 710 C C . ILE A 1 88 ? -19.637 7.748 18.879 1.00 88.25 88 ILE A C 1
ATOM 712 O O . ILE A 1 88 ? -20.716 8.279 18.625 1.00 88.25 88 ILE A O 1
ATOM 716 N N . LYS A 1 89 ? -19.316 7.393 20.127 1.00 88.25 89 LYS A N 1
ATOM 717 C CA . LYS A 1 89 ? -20.186 7.667 21.278 1.00 88.25 89 LYS A CA 1
ATOM 718 C C . LYS A 1 89 ? -20.268 9.165 21.595 1.00 88.25 89 LYS A C 1
ATOM 720 O O . LYS A 1 89 ? -21.316 9.617 22.041 1.00 88.25 89 LYS A O 1
ATOM 725 N N . GLU A 1 90 ? -19.181 9.901 21.386 1.00 88.50 90 GLU A N 1
ATOM 726 C CA . GLU A 1 90 ? -19.069 11.325 21.719 1.00 88.50 90 GLU A CA 1
ATOM 727 C C . GLU A 1 90 ? -19.528 12.246 20.577 1.00 88.50 90 GLU A C 1
ATOM 729 O O . GLU A 1 90 ? -20.299 13.172 20.810 1.00 88.50 90 GLU A O 1
ATOM 734 N N . TYR A 1 91 ? -19.127 11.944 19.340 1.00 86.69 91 TYR A N 1
ATOM 735 C CA . TYR A 1 91 ? -19.360 12.774 18.149 1.00 86.69 91 TYR A CA 1
ATOM 736 C C . TYR A 1 91 ? -20.317 12.129 17.128 1.00 86.69 91 TYR A C 1
ATOM 738 O O . TYR A 1 91 ? -20.540 12.654 16.040 1.00 86.69 91 TYR A O 1
ATOM 746 N N . GLY A 1 92 ? -20.887 10.958 17.419 1.00 85.25 92 GLY A N 1
ATOM 747 C CA . GLY A 1 92 ? -21.808 10.282 16.505 1.00 85.25 92 GLY A CA 1
ATOM 748 C C . GLY A 1 92 ? -21.122 9.771 15.232 1.00 85.25 92 GLY A C 1
ATOM 749 O O . GLY A 1 92 ? -20.203 8.958 15.279 1.00 85.25 92 GLY A O 1
ATOM 750 N N . LYS A 1 93 ? -21.611 10.190 14.060 1.00 84.69 93 LYS A N 1
ATOM 751 C CA . LYS A 1 93 ? -21.049 9.798 12.750 1.00 84.69 93 LYS A CA 1
ATOM 752 C C . LYS A 1 93 ? -20.200 10.908 12.124 1.00 84.69 93 LYS A C 1
ATOM 754 O O . LYS A 1 93 ? -19.978 10.884 10.913 1.00 84.69 93 LYS A O 1
ATOM 759 N N . ASP A 1 94 ? -19.709 11.845 12.931 1.00 86.94 94 ASP A N 1
ATOM 760 C CA . ASP A 1 94 ? -18.808 12.903 12.479 1.00 86.94 94 ASP A CA 1
ATOM 761 C C . ASP A 1 94 ? -17.362 12.409 12.422 1.00 86.94 94 ASP A C 1
ATOM 763 O O . ASP A 1 94 ? -16.539 12.614 13.312 1.00 86.94 94 ASP A O 1
ATOM 767 N N . TRP A 1 95 ? -17.050 11.723 11.322 1.00 84.81 95 TRP A N 1
ATOM 768 C CA . TRP A 1 95 ? -15.745 11.097 11.091 1.00 84.81 95 TRP A CA 1
ATOM 769 C C . TRP A 1 95 ? -14.582 12.084 11.108 1.00 84.81 95 TRP A C 1
ATOM 771 O O . TRP A 1 95 ? -13.479 11.690 11.475 1.00 84.81 95 TRP A O 1
ATOM 781 N N . ASP A 1 96 ? -14.815 13.331 10.696 1.00 86.56 96 ASP A N 1
ATOM 782 C CA . ASP A 1 96 ? -13.792 14.379 10.690 1.00 86.56 96 ASP A CA 1
ATOM 783 C C . ASP A 1 96 ? -13.350 14.722 12.117 1.00 86.56 96 ASP A C 1
ATOM 785 O O . ASP A 1 96 ? -12.155 14.756 12.415 1.00 86.56 96 ASP A O 1
ATOM 789 N N . GLU A 1 97 ? -14.315 14.846 13.026 1.00 86.06 97 GLU A N 1
ATOM 790 C CA . GLU A 1 97 ? -14.058 15.179 14.423 1.00 86.06 97 GLU A CA 1
ATOM 791 C C . GLU A 1 97 ? -13.496 13.983 15.198 1.00 86.06 97 GLU A C 1
ATOM 793 O O . GLU A 1 97 ? -12.564 14.128 15.990 1.00 86.06 97 GLU A O 1
ATOM 798 N N . ILE A 1 98 ? -13.952 12.766 14.880 1.00 85.19 98 ILE A N 1
ATOM 799 C CA . ILE A 1 98 ? -13.360 11.520 15.392 1.00 85.19 98 ILE A CA 1
ATOM 800 C C . ILE A 1 98 ? -11.902 11.386 14.935 1.00 85.19 98 ILE A C 1
ATOM 802 O O . ILE A 1 98 ? -11.024 11.030 15.718 1.00 85.19 98 ILE A O 1
ATOM 806 N N . HIS A 1 99 ? -11.621 11.681 13.666 1.00 84.75 99 HIS A N 1
ATOM 807 C CA . HIS A 1 99 ? -10.266 11.620 13.135 1.00 84.75 99 HIS A CA 1
ATOM 808 C C . HIS A 1 99 ? -9.357 12.676 13.772 1.00 84.75 99 HIS A C 1
ATOM 810 O O . HIS A 1 99 ? -8.201 12.373 14.047 1.00 84.75 99 HIS A O 1
ATOM 816 N N . LYS A 1 100 ? -9.855 13.891 14.036 1.00 83.31 100 LYS A N 1
ATOM 817 C CA . LYS A 1 100 ? -9.099 14.950 14.725 1.00 83.31 100 LYS A CA 1
ATOM 818 C C . LYS A 1 100 ? -8.818 14.612 16.189 1.00 83.31 100 LYS A C 1
ATOM 820 O O . LYS A 1 100 ? -7.668 14.704 16.613 1.00 83.31 100 LYS A O 1
ATOM 825 N N . SER A 1 101 ? -9.844 14.207 16.934 1.00 79.25 101 SER A N 1
ATOM 826 C CA . SER A 1 101 ? -9.754 13.903 18.370 1.00 79.25 101 SER A CA 1
ATOM 827 C C . SER A 1 101 ? -8.858 12.695 18.654 1.00 79.25 101 SER A C 1
ATOM 829 O O . SER A 1 101 ? -7.986 12.752 19.519 1.00 79.25 101 SER A O 1
ATOM 831 N N . GLU A 1 102 ? -8.997 11.623 17.873 1.00 77.25 102 GLU A N 1
ATOM 832 C CA . GLU A 1 102 ? -8.272 10.363 18.070 1.00 77.25 102 GLU A CA 1
ATOM 833 C C . GLU A 1 102 ? -7.110 10.187 17.066 1.00 77.25 102 GLU A C 1
ATOM 835 O O . GLU A 1 102 ? -6.578 9.085 16.901 1.00 77.25 102 GLU A O 1
ATOM 840 N N . ASN A 1 103 ? -6.653 11.273 16.420 1.00 78.69 103 ASN A N 1
ATOM 841 C CA . ASN A 1 103 ? -5.570 11.270 15.417 1.00 78.69 103 ASN A CA 1
ATOM 842 C C . ASN A 1 103 ? -4.296 10.574 15.927 1.00 78.69 103 ASN A C 1
ATOM 844 O O . ASN A 1 103 ? -3.598 9.873 15.195 1.00 78.69 103 ASN A O 1
ATOM 848 N N . LYS A 1 104 ? -4.007 10.715 17.225 1.00 76.38 104 LYS A N 1
ATOM 849 C CA . LYS A 1 104 ? -2.841 10.100 17.872 1.00 76.38 104 LYS A CA 1
ATOM 850 C C . LYS A 1 104 ? -2.865 8.565 17.811 1.00 76.38 104 LYS A C 1
ATOM 852 O O . LYS A 1 104 ? -1.807 7.956 17.689 1.00 76.38 104 LYS A O 1
ATOM 857 N N . VAL A 1 105 ? -4.048 7.951 17.889 1.00 78.62 105 VAL A N 1
ATOM 858 C CA . VAL A 1 105 ? -4.239 6.486 17.901 1.00 78.62 105 VAL A CA 1
ATOM 859 C C . VAL A 1 105 ? -4.581 5.968 16.501 1.00 78.62 105 VAL A C 1
ATOM 861 O O . VAL A 1 105 ? -4.089 4.924 16.061 1.00 78.62 105 VAL A O 1
ATOM 864 N N . LEU A 1 106 ? -5.405 6.718 15.769 1.00 72.31 106 LEU A N 1
ATOM 865 C CA . LEU A 1 106 ? -5.840 6.379 14.417 1.00 72.31 106 LEU A CA 1
ATOM 866 C C . LEU A 1 106 ? -4.730 6.605 13.379 1.00 72.31 106 LEU A C 1
ATOM 868 O O . LEU A 1 106 ? -4.708 5.924 12.358 1.00 72.31 106 LEU A O 1
ATOM 872 N N . GLY A 1 107 ? -3.745 7.463 13.648 1.00 73.81 107 GLY A N 1
ATOM 873 C CA . GLY A 1 107 ? -2.571 7.645 12.796 1.00 73.81 107 GLY A CA 1
ATOM 874 C C . GLY A 1 107 ? -2.936 8.087 11.374 1.00 73.81 107 GLY A C 1
ATOM 875 O O . GLY A 1 107 ? -3.753 8.971 11.174 1.00 73.81 107 GLY A O 1
ATOM 876 N N . ARG A 1 108 ? -2.346 7.458 10.345 1.00 68.81 108 ARG A N 1
ATOM 877 C CA . ARG A 1 108 ? -2.566 7.820 8.923 1.00 68.81 108 ARG A CA 1
ATOM 878 C C . ARG A 1 108 ? -3.883 7.291 8.318 1.00 68.81 108 ARG A C 1
ATOM 880 O O . ARG A 1 108 ? -3.977 7.136 7.099 1.00 68.81 108 ARG A O 1
ATOM 887 N N . ARG A 1 109 ? -4.871 6.913 9.132 1.00 73.88 109 ARG A N 1
ATOM 888 C CA . ARG A 1 109 ? -6.147 6.352 8.652 1.00 73.88 109 ARG A CA 1
ATOM 889 C C . ARG A 1 109 ? -6.998 7.457 8.049 1.00 73.88 109 ARG A C 1
ATOM 891 O O .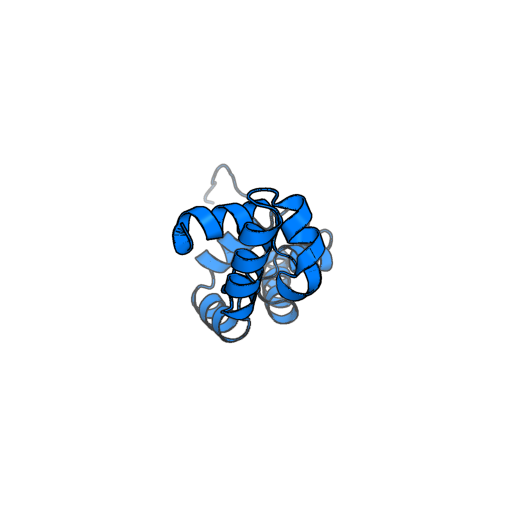 ARG A 1 109 ? -7.271 8.442 8.701 1.00 73.88 109 ARG A O 1
ATOM 898 N N . THR A 1 110 ? -7.468 7.294 6.820 1.00 78.44 110 THR A N 1
ATOM 899 C CA . THR A 1 110 ? -8.356 8.289 6.207 1.00 78.44 110 THR A CA 1
ATOM 900 C C . THR A 1 110 ? -9.786 8.163 6.735 1.00 78.44 110 THR A C 1
ATOM 902 O O . THR A 1 110 ? -10.196 7.091 7.194 1.00 78.44 110 THR A O 1
ATOM 905 N N . LEU A 1 111 ? -10.589 9.220 6.580 1.00 82.31 111 LEU A N 1
ATOM 906 C CA . LEU A 1 111 ? -12.024 9.217 6.909 1.00 82.31 111 LEU A CA 1
ATOM 907 C C . LEU A 1 111 ? -12.763 8.020 6.287 1.00 82.31 111 LEU A C 1
ATOM 909 O O . LEU A 1 111 ? -13.536 7.336 6.957 1.00 82.31 111 LEU A O 1
ATOM 913 N N . GLY A 1 112 ? -12.442 7.691 5.031 1.00 81.06 112 GLY A N 1
ATOM 914 C CA . GLY A 1 112 ? -13.004 6.526 4.348 1.00 81.06 112 GLY A CA 1
ATOM 915 C C . GLY A 1 112 ? -12.643 5.197 5.021 1.00 81.06 112 GLY A C 1
ATOM 916 O O . GLY A 1 112 ? -13.471 4.291 5.073 1.00 81.06 112 GLY A O 1
ATOM 917 N N . THR A 1 113 ? -11.443 5.067 5.597 1.00 82.75 113 THR A N 1
ATOM 918 C CA . THR A 1 113 ? -11.068 3.848 6.337 1.00 82.75 113 THR A CA 1
ATOM 919 C C . THR A 1 113 ? -11.800 3.709 7.672 1.00 82.75 113 THR A C 1
ATOM 921 O O . THR A 1 113 ? -12.134 2.583 8.040 1.00 82.75 113 THR A O 1
ATOM 924 N N . LEU A 1 114 ? -12.104 4.819 8.357 1.00 86.00 114 LEU A N 1
ATOM 925 C CA . LEU A 1 114 ? -12.911 4.838 9.587 1.00 86.00 114 LEU A CA 1
ATOM 926 C C . LEU A 1 114 ? -14.349 4.394 9.302 1.00 86.00 114 LEU A C 1
ATOM 928 O O . LEU A 1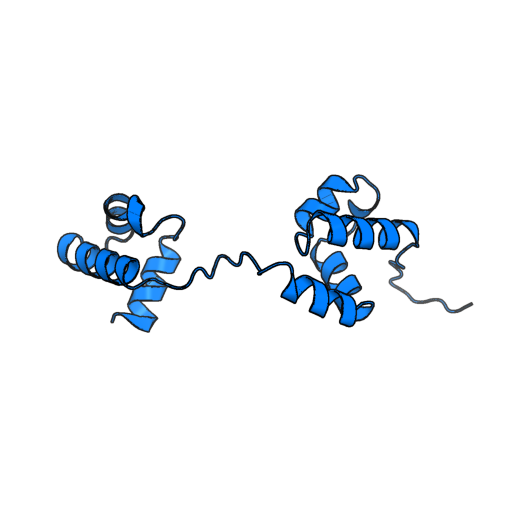 114 ? -14.857 3.467 9.935 1.00 86.00 114 LEU A O 1
ATOM 932 N N . GLN A 1 115 ? -14.960 4.991 8.275 1.00 86.50 115 GLN A N 1
ATOM 933 C CA . GLN A 1 115 ? -16.295 4.629 7.800 1.00 86.50 115 GLN A CA 1
ATOM 934 C C . GLN A 1 115 ? -16.376 3.149 7.424 1.00 86.50 115 GLN A C 1
ATOM 936 O O . GLN A 1 115 ? -17.259 2.425 7.887 1.00 86.50 115 GLN A O 1
ATOM 941 N N . LEU A 1 116 ? -15.428 2.677 6.608 1.00 84.38 116 LEU A N 1
ATOM 942 C CA . LEU A 1 116 ? -15.377 1.289 6.163 1.00 84.38 116 LEU A CA 1
ATOM 943 C C . LEU A 1 116 ? -15.232 0.321 7.345 1.00 84.38 116 LEU A C 1
ATOM 945 O O . LEU A 1 116 ? -15.880 -0.725 7.357 1.00 84.38 116 LEU A O 1
ATOM 949 N N . ARG A 1 117 ? -14.403 0.665 8.342 1.00 86.19 117 ARG A N 1
ATOM 950 C CA . ARG A 1 117 ? -14.221 -0.153 9.547 1.00 86.19 117 ARG A CA 1
ATOM 951 C C . ARG A 1 117 ? -15.510 -0.247 10.349 1.00 86.19 117 ARG A C 1
ATOM 953 O O . ARG A 1 117 ? -15.899 -1.356 10.708 1.00 86.19 117 ARG A O 1
ATOM 960 N N . TYR A 1 118 ? -16.187 0.880 10.565 1.00 85.75 118 TYR A N 1
ATOM 961 C CA . TYR A 1 118 ? -17.451 0.907 11.290 1.00 85.75 118 TYR A CA 1
ATOM 962 C C . TYR A 1 118 ? -18.505 0.021 10.617 1.00 85.75 118 TYR A C 1
ATOM 964 O O . TYR A 1 118 ? -18.989 -0.924 11.232 1.00 85.75 118 TYR A O 1
ATOM 972 N N . TYR A 1 119 ? -18.783 0.239 9.329 1.00 84.25 119 TYR A N 1
ATOM 973 C CA . TYR A 1 119 ? -19.831 -0.507 8.626 1.00 84.25 119 TYR A CA 1
ATOM 974 C C . TYR A 1 119 ? -19.547 -2.002 8.459 1.00 84.25 119 TYR A C 1
ATOM 976 O O . TYR A 1 119 ? -20.493 -2.780 8.364 1.00 84.25 119 TYR A O 1
ATOM 984 N N . ARG A 1 120 ? -18.275 -2.412 8.388 1.00 82.69 120 ARG A N 1
ATOM 985 C CA . ARG A 1 120 ? -17.905 -3.818 8.157 1.00 82.69 120 ARG A CA 1
ATOM 986 C C . ARG A 1 120 ? -17.651 -4.620 9.429 1.00 82.69 120 ARG A C 1
ATOM 988 O O . ARG A 1 120 ? -17.734 -5.841 9.369 1.00 82.69 120 ARG A O 1
ATOM 995 N N . HIS A 1 121 ? -17.279 -3.970 10.532 1.00 79.31 121 HIS A N 1
ATOM 996 C CA . HIS A 1 121 ? -16.769 -4.675 11.713 1.00 79.31 121 HIS A CA 1
ATOM 997 C C . HIS A 1 121 ? -17.312 -4.180 13.058 1.00 79.31 121 HIS A C 1
ATOM 999 O O . HIS A 1 121 ? -17.147 -4.899 14.040 1.00 79.31 121 HIS A O 1
ATOM 1005 N N . LEU A 1 122 ? -17.901 -2.979 13.143 1.00 77.38 122 LEU A N 1
ATOM 1006 C CA . LEU A 1 122 ? -18.324 -2.381 14.422 1.00 77.38 122 LEU A CA 1
ATOM 1007 C C . LEU A 1 122 ? -19.809 -1.978 14.474 1.00 77.38 122 LEU A C 1
ATOM 1009 O O . LEU A 1 122 ? -20.236 -1.471 15.511 1.00 77.38 122 LEU A O 1
ATOM 1013 N N . LYS A 1 123 ? -20.558 -2.151 13.377 1.00 65.31 123 LYS A N 1
ATOM 1014 C CA . LYS A 1 123 ? -22.012 -1.952 13.313 1.00 65.31 123 LYS A CA 1
ATOM 1015 C C . LYS A 1 123 ? -22.753 -3.126 13.944 1.00 65.31 123 LYS A C 1
ATOM 1017 O O . LYS A 1 123 ? -22.302 -4.271 13.732 1.00 65.31 123 LYS A O 1
#

Secondary structure (DSSP, 8-state):
----TT--PPPHHHHHHHHHHHHHHTT-HHHHHHHTHHHHHTS-HHHHHHHHHHH-HHHHHHHHHHS----S-PPPPHHHHHHHHHHHHHHTT-HHHHHHHTHHHHTT--HHHHHHHIIIII-

Radius of gyration: 21.37 Å; chains: 1; bounding box: 42×32×60 Å

pLDDT: mean 77.37, std 12.68, range [32.12, 88.69]

Foldseek 3Di:
DDDDPPDPDQDPLLVVLLVVLCVVPNLPLVVSLVVSPPSCVPPDSVNSVVCCVVPPVVVNVVSCVVDPPPPPCPDQDPQNVVLLVVCCVVVNLPLVVSCVVCVVPCPPQDSVNSVVCCVPPVD

Organism: NCBI:txid1606541

Sequence (123 aa):
MSWTPNGYVWTEEEEDALLKGVGKYGLDFERIRGDNGKVLAYRNPSALKQHLYRKYPAKLKELRAVTPWKGNHVAWTAEQDAALKRGIKEYGKDWDEIHKSENKVLGRRTLGTLQLRYYRHLK

InterPro domains:
  IPR001005 SANT/Myb domain [PS50090] (76-122)
  IPR001005 SANT/Myb domain [SM00717] (6-58)
  IPR001005 SANT/Myb domain [SM00717] (72-123)
  IPR001005 SANT/Myb domain [cd00167] (10-56)
  IPR001005 SANT/Myb domain [cd00167] (75-122)
  IPR009057 Homedomain-like superfamily [SSF46689] (10-57)
  IPR009057 Homedomain-like superfamily [SSF46689] (67-123)